Protein AF-A0A8K1ZXS2-F1 (afdb_monomer_lite)

Secondary structure (DSSP, 8-state):
--------EEEEETTTTEEEEEEEEETTEEEEEEEEETT-EE--TT-TT--EEHHHHHTT--TT------------

pLDDT: mean 80.2, std 16.95, range [38.19, 97.31]

Radius of gyration: 18.72 Å; chains: 1; bounding box: 31×26×65 Å

Organism: NCBI:txid2781853

Sequence (76 aa):
MNKDTPHNHWVLDVQERCLHVFREPEPAGYRVQQTLSEQDILAPSAFPDCEIAIWELLRWAKPGRRPSHPQTPDQT

Structure (mmCIF, N/CA/C/O backbone):
data_AF-A0A8K1ZXS2-F1
#
_entry.id   AF-A0A8K1ZXS2-F1
#
loop_
_atom_site.group_PDB
_atom_site.id
_atom_site.type_symbol
_atom_site.label_atom_id
_atom_site.label_alt_id
_atom_site.label_comp_id
_atom_site.label_asym_id
_atom_site.label_entity_id
_atom_site.label_seq_id
_atom_site.pdbx_PDB_ins_code
_atom_site.Cartn_x
_atom_site.Cartn_y
_atom_site.Cartn_z
_atom_site.occupancy
_atom_site.B_iso_or_equiv
_atom_site.auth_seq_id
_atom_site.auth_comp_id
_atom_site.auth_asym_id
_atom_site.auth_atom_id
_atom_site.pdbx_PDB_model_num
ATOM 1 N N . MET A 1 1 ? 12.801 -19.031 -19.546 1.00 38.19 1 MET A N 1
ATOM 2 C CA . MET A 1 1 ? 11.765 -18.920 -18.497 1.00 38.19 1 MET A CA 1
ATOM 3 C C . MET A 1 1 ? 12.021 -17.608 -17.768 1.00 38.19 1 MET A C 1
ATOM 5 O O . MET A 1 1 ? 12.768 -17.599 -16.798 1.00 38.19 1 MET A O 1
ATOM 9 N N . ASN A 1 2 ? 11.524 -16.488 -18.295 1.00 40.72 2 ASN A N 1
ATOM 10 C CA . ASN A 1 2 ? 11.772 -15.181 -17.684 1.00 40.72 2 ASN A CA 1
ATOM 11 C C . ASN A 1 2 ? 10.751 -14.998 -16.564 1.00 40.72 2 ASN A C 1
ATOM 13 O O . ASN A 1 2 ? 9.548 -15.056 -16.810 1.00 40.72 2 ASN A O 1
ATOM 17 N N . LYS A 1 3 ? 11.232 -14.857 -15.328 1.00 49.31 3 LYS A N 1
ATOM 18 C CA . LYS A 1 3 ? 10.404 -14.534 -14.164 1.00 49.31 3 LYS A CA 1
ATOM 19 C C . LYS A 1 3 ? 10.058 -13.041 -14.189 1.00 49.31 3 LYS A C 1
ATOM 21 O O . LYS A 1 3 ? 10.453 -12.311 -13.293 1.00 49.31 3 LYS A O 1
ATOM 26 N N . ASP A 1 4 ? 9.335 -12.588 -15.205 1.00 55.72 4 ASP A N 1
ATOM 27 C CA . ASP A 1 4 ? 8.741 -11.247 -15.223 1.00 55.72 4 ASP A CA 1
ATOM 28 C C . ASP A 1 4 ? 7.443 -11.295 -14.414 1.00 55.72 4 ASP A C 1
ATOM 30 O O . ASP A 1 4 ? 6.334 -11.325 -14.941 1.00 55.72 4 ASP A O 1
ATOM 34 N N . THR A 1 5 ? 7.583 -11.435 -13.096 1.00 58.41 5 THR A N 1
ATOM 35 C CA . THR A 1 5 ? 6.436 -11.256 -12.201 1.00 58.41 5 THR A CA 1
ATOM 36 C C . THR A 1 5 ? 6.407 -9.769 -11.870 1.00 58.41 5 THR A C 1
ATOM 38 O O . THR A 1 5 ? 7.403 -9.283 -11.338 1.00 58.41 5 THR A O 1
ATOM 41 N N . PRO A 1 6 ? 5.339 -9.015 -12.184 1.00 57.75 6 PRO A N 1
ATOM 42 C CA . PRO A 1 6 ? 5.275 -7.606 -11.821 1.00 57.75 6 PRO A CA 1
ATOM 43 C C . PRO A 1 6 ? 5.362 -7.487 -10.296 1.00 57.75 6 PRO A C 1
ATOM 45 O O . PRO A 1 6 ? 4.474 -7.923 -9.562 1.00 57.75 6 PRO A O 1
ATOM 48 N N . HIS A 1 7 ? 6.480 -6.948 -9.821 1.00 69.62 7 HIS A N 1
ATOM 49 C CA . HIS A 1 7 ? 6.757 -6.765 -8.406 1.00 69.62 7 HIS A CA 1
ATOM 50 C C . HIS A 1 7 ? 5.961 -5.556 -7.900 1.00 69.62 7 HIS A C 1
ATOM 52 O O . HIS A 1 7 ? 6.434 -4.425 -7.938 1.00 69.62 7 HIS A O 1
ATOM 58 N N . ASN A 1 8 ? 4.718 -5.782 -7.474 1.00 79.12 8 ASN A N 1
ATOM 59 C CA . ASN A 1 8 ? 3.932 -4.782 -6.753 1.00 79.12 8 ASN A CA 1
ATOM 60 C C . ASN A 1 8 ? 4.254 -4.887 -5.260 1.00 79.12 8 ASN A C 1
ATOM 62 O O . ASN A 1 8 ? 4.143 -5.969 -4.682 1.00 79.12 8 ASN A O 1
ATOM 66 N N . HIS A 1 9 ? 4.614 -3.770 -4.632 1.00 88.56 9 HIS A N 1
ATOM 67 C CA . HIS A 1 9 ? 4.963 -3.730 -3.213 1.00 88.56 9 HIS A CA 1
ATOM 68 C C . HIS A 1 9 ? 4.034 -2.801 -2.452 1.00 88.56 9 HIS A C 1
ATOM 70 O O . HIS A 1 9 ? 3.781 -1.675 -2.875 1.00 88.56 9 HIS A O 1
ATOM 76 N N . TRP A 1 10 ? 3.540 -3.279 -1.314 1.00 92.69 10 TRP A N 1
ATOM 77 C CA . TRP A 1 10 ? 2.680 -2.526 -0.411 1.00 92.69 10 TRP A CA 1
ATOM 78 C C . TRP A 1 10 ? 3.374 -2.400 0.941 1.00 92.69 10 TRP A C 1
ATOM 80 O O . TRP A 1 10 ? 3.784 -3.406 1.521 1.00 92.69 10 TRP A O 1
ATOM 90 N N . VAL A 1 11 ? 3.511 -1.174 1.437 1.00 93.50 11 VAL A N 1
ATOM 91 C CA . VAL A 1 11 ? 4.095 -0.878 2.749 1.00 93.50 11 VAL A CA 1
ATOM 92 C C . VAL A 1 11 ? 3.019 -0.233 3.606 1.00 93.50 11 VAL A C 1
ATOM 94 O O . VAL A 1 11 ? 2.592 0.886 3.335 1.00 93.50 11 VAL A O 1
ATOM 97 N N . LEU A 1 12 ? 2.557 -0.964 4.619 1.00 93.88 12 LEU A N 1
ATOM 98 C CA . LEU A 1 12 ? 1.559 -0.481 5.567 1.00 93.88 12 LEU A CA 1
ATOM 99 C C . LEU A 1 12 ? 2.251 0.337 6.663 1.00 93.88 12 LEU A C 1
ATOM 101 O O . LEU A 1 12 ? 2.959 -0.232 7.498 1.00 93.88 12 LEU A O 1
ATOM 105 N N . ASP A 1 13 ? 2.033 1.650 6.671 1.00 93.38 13 ASP A N 1
ATOM 106 C CA . ASP A 1 13 ? 2.474 2.523 7.752 1.00 93.38 13 ASP A CA 1
ATOM 107 C C . ASP A 1 13 ? 1.417 2.531 8.861 1.00 93.38 13 ASP A C 1
ATOM 109 O O . ASP A 1 13 ? 0.358 3.156 8.779 1.00 93.38 13 ASP A O 1
ATOM 113 N N . VAL A 1 14 ? 1.711 1.786 9.924 1.00 91.75 14 VAL A N 1
ATOM 114 C CA . VAL A 1 14 ? 0.833 1.660 11.090 1.00 91.75 14 VAL A CA 1
ATOM 115 C C . VAL A 1 14 ? 0.840 2.893 11.995 1.00 91.75 14 VAL A C 1
ATOM 117 O O . VAL A 1 14 ? -0.102 3.056 12.772 1.00 91.75 14 VAL A O 1
ATOM 120 N N . GLN A 1 15 ? 1.886 3.725 11.933 1.00 90.25 15 GLN A N 1
ATOM 121 C CA . GLN A 1 15 ? 2.006 4.936 12.750 1.00 90.25 15 GLN A CA 1
ATOM 122 C C . GLN A 1 15 ? 1.186 6.060 12.123 1.00 90.25 15 GLN A C 1
ATOM 124 O O . GLN A 1 15 ? 0.297 6.605 12.774 1.00 90.25 15 GLN A O 1
ATOM 129 N N . GLU A 1 16 ? 1.413 6.313 10.834 1.00 91.94 16 GLU A N 1
ATOM 130 C CA . GLU A 1 16 ? 0.708 7.340 10.059 1.00 91.94 16 GLU A CA 1
ATOM 131 C C . GLU A 1 16 ? -0.662 6.861 9.545 1.00 91.94 16 GLU A C 1
ATOM 133 O O . GLU A 1 16 ? -1.398 7.618 8.916 1.00 91.94 16 GLU A O 1
ATOM 138 N N . ARG A 1 17 ? -1.024 5.599 9.820 1.00 91.88 17 ARG A N 1
ATOM 139 C CA . ARG A 1 17 ? -2.289 4.958 9.416 1.00 91.88 17 ARG A CA 1
ATOM 140 C C . ARG A 1 17 ? -2.576 5.101 7.919 1.00 91.88 17 ARG A C 1
ATOM 142 O O . ARG A 1 17 ? -3.693 5.420 7.508 1.00 91.88 17 ARG A O 1
ATOM 149 N N . CYS A 1 18 ? -1.566 4.831 7.101 1.00 95.38 18 CYS A N 1
ATOM 150 C CA . CYS A 1 18 ? -1.671 4.890 5.649 1.00 95.38 18 CYS A CA 1
ATOM 151 C C . CYS A 1 18 ? -1.002 3.682 4.977 1.00 95.38 18 CYS A C 1
ATOM 153 O O . CYS A 1 18 ? -0.276 2.905 5.600 1.00 95.38 18 CYS A O 1
ATOM 155 N N . LEU A 1 19 ? -1.284 3.490 3.692 1.00 96.25 19 LEU A N 1
ATOM 156 C CA . LEU A 1 19 ? -0.681 2.452 2.868 1.00 96.25 19 LEU A CA 1
ATOM 157 C C . LEU A 1 19 ? 0.084 3.089 1.709 1.00 96.25 19 LEU A C 1
ATOM 159 O O . LEU A 1 19 ? -0.507 3.779 0.881 1.00 96.25 19 LEU A O 1
ATOM 163 N N . HIS A 1 20 ? 1.377 2.795 1.607 1.00 95.88 20 HIS A N 1
ATOM 164 C CA . HIS A 1 20 ? 2.181 3.144 0.440 1.00 95.88 20 HIS A CA 1
ATOM 165 C C . HIS A 1 20 ? 2.150 2.006 -0.581 1.00 95.88 20 HIS A C 1
ATOM 167 O O . HIS A 1 20 ? 2.465 0.855 -0.269 1.00 95.88 20 HIS A O 1
ATOM 173 N N . VAL A 1 21 ? 1.786 2.331 -1.815 1.00 94.19 21 VAL A N 1
ATOM 174 C CA . VAL A 1 21 ? 1.646 1.397 -2.930 1.00 94.19 21 VAL A CA 1
ATOM 175 C C . VAL A 1 21 ? 2.676 1.746 -3.996 1.00 94.19 21 VAL A C 1
ATOM 177 O O . VAL A 1 21 ? 2.665 2.847 -4.544 1.00 94.19 21 VAL A O 1
ATOM 180 N N . PHE A 1 22 ? 3.536 0.781 -4.306 1.00 92.06 22 PHE A N 1
ATOM 181 C CA . PHE A 1 22 ? 4.583 0.874 -5.316 1.00 92.06 22 PHE A CA 1
ATOM 182 C C . PHE A 1 22 ? 4.259 -0.086 -6.462 1.00 92.06 22 PHE A C 1
ATOM 184 O O . PHE A 1 22 ? 4.083 -1.290 -6.240 1.00 92.06 22 PHE A O 1
ATOM 191 N N . ARG A 1 23 ? 4.140 0.441 -7.682 1.00 88.69 23 ARG A N 1
ATOM 192 C CA . ARG A 1 23 ? 3.828 -0.338 -8.892 1.00 88.69 23 ARG A CA 1
ATOM 193 C C . ARG A 1 23 ? 4.751 0.062 -10.032 1.00 88.69 23 ARG A C 1
ATOM 195 O O . ARG A 1 23 ? 5.385 1.114 -9.976 1.00 88.69 23 ARG A O 1
ATOM 202 N N . GLU A 1 24 ? 4.765 -0.779 -11.065 1.00 87.00 24 GLU A N 1
ATOM 203 C CA . GLU A 1 24 ? 5.540 -0.565 -12.293 1.00 87.00 24 GLU A CA 1
ATOM 204 C C . GLU A 1 24 ? 7.034 -0.387 -11.972 1.00 87.00 24 GLU A C 1
ATOM 206 O O . GLU A 1 24 ? 7.547 0.735 -11.989 1.00 87.00 24 GLU A O 1
ATOM 211 N N . PRO A 1 25 ? 7.724 -1.483 -11.593 1.00 82.88 25 PRO A N 1
ATOM 212 C CA . PRO A 1 25 ? 9.149 -1.428 -11.314 1.00 82.88 25 PRO A CA 1
ATOM 213 C C . PRO A 1 25 ? 9.916 -1.018 -12.574 1.00 82.88 25 PRO A C 1
ATOM 215 O O . PRO A 1 25 ? 9.697 -1.545 -13.664 1.00 82.88 25 PRO A O 1
ATOM 218 N N . GLU A 1 26 ? 10.849 -0.097 -12.400 1.00 83.88 26 GLU A N 1
ATOM 219 C CA . GLU A 1 26 ? 11.762 0.405 -13.418 1.00 83.88 26 GLU A CA 1
ATOM 220 C C . GLU A 1 26 ? 13.204 0.311 -12.896 1.00 83.88 26 GLU A C 1
ATOM 222 O O . GLU A 1 26 ? 13.421 0.187 -11.687 1.00 83.88 26 GLU A O 1
ATOM 227 N N . PRO A 1 27 ? 14.231 0.410 -13.761 1.00 80.62 27 PRO A N 1
ATOM 228 C CA . PRO A 1 27 ? 15.627 0.319 -13.324 1.00 80.62 27 PRO A CA 1
ATOM 229 C C . PRO A 1 27 ? 16.015 1.312 -12.215 1.00 80.62 27 PRO A C 1
ATOM 231 O O . PRO A 1 27 ? 16.937 1.043 -11.451 1.00 80.62 27 PRO A O 1
ATOM 234 N N . ALA A 1 28 ? 15.314 2.448 -12.118 1.00 81.62 28 ALA A N 1
ATOM 235 C CA . ALA A 1 28 ? 15.545 3.489 -11.118 1.00 81.62 28 ALA A CA 1
ATOM 236 C C . ALA A 1 28 ? 14.598 3.425 -9.898 1.00 81.62 28 ALA A C 1
ATOM 238 O O . ALA A 1 28 ? 14.660 4.309 -9.046 1.00 81.62 28 ALA A O 1
ATOM 239 N N . GLY A 1 29 ? 13.725 2.415 -9.792 1.00 80.00 29 GLY A N 1
ATOM 240 C CA . GLY A 1 29 ? 12.784 2.274 -8.678 1.00 80.00 29 GLY A CA 1
ATOM 241 C C . GLY A 1 29 ? 11.384 1.872 -9.128 1.00 80.00 29 GLY A C 1
ATOM 242 O O . GLY A 1 29 ? 11.213 0.858 -9.791 1.00 80.00 29 GLY A O 1
ATOM 243 N N . TYR A 1 30 ? 10.375 2.651 -8.742 1.00 83.31 30 TYR A N 1
ATOM 244 C CA . TYR A 1 30 ? 8.979 2.415 -9.112 1.00 83.31 30 TYR A CA 1
ATOM 245 C C . TYR A 1 30 ? 8.420 3.652 -9.782 1.00 83.31 30 TYR A C 1
ATOM 247 O O . TYR A 1 30 ? 8.544 4.752 -9.241 1.00 83.31 30 TYR A O 1
ATOM 255 N N . ARG A 1 31 ? 7.773 3.465 -10.929 1.00 83.75 31 ARG A N 1
ATOM 256 C CA . ARG A 1 31 ? 7.151 4.565 -11.661 1.00 83.75 31 ARG A CA 1
ATOM 257 C C . ARG A 1 31 ? 5.923 5.111 -10.941 1.00 83.75 31 ARG A C 1
ATOM 259 O O . ARG A 1 31 ? 5.659 6.310 -10.991 1.00 83.75 31 ARG A O 1
ATOM 266 N N . VAL A 1 32 ? 5.175 4.238 -10.269 1.00 84.81 32 VAL A N 1
ATOM 267 C CA . VAL A 1 32 ? 3.955 4.606 -9.551 1.00 84.81 32 VAL A CA 1
ATOM 268 C C . VAL A 1 32 ? 4.183 4.466 -8.055 1.00 84.81 32 VAL A C 1
ATOM 270 O O . VAL A 1 32 ? 4.493 3.381 -7.561 1.00 84.81 32 VAL A O 1
ATOM 273 N N . GLN A 1 33 ? 3.980 5.573 -7.344 1.00 92.31 33 GLN A N 1
ATOM 274 C CA . GLN A 1 33 ? 4.024 5.660 -5.889 1.00 92.31 33 GLN A CA 1
ATOM 275 C C . GLN A 1 33 ? 2.769 6.386 -5.412 1.00 92.31 33 GLN A C 1
ATOM 277 O O . GLN A 1 33 ? 2.518 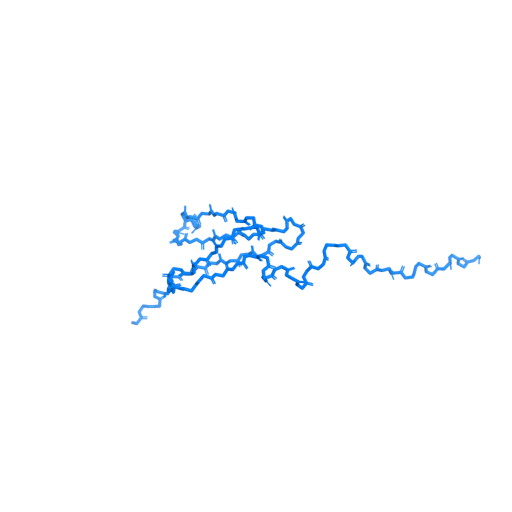7.526 -5.800 1.00 92.31 33 GLN A O 1
ATOM 282 N N . GLN A 1 34 ? 1.966 5.717 -4.595 1.00 94.25 34 GLN A N 1
ATOM 283 C CA . GLN A 1 34 ? 0.701 6.245 -4.097 1.00 94.25 34 GLN A CA 1
ATOM 284 C C . GLN A 1 34 ? 0.617 6.043 -2.590 1.00 94.25 34 GLN A C 1
ATOM 286 O O . GLN A 1 34 ? 0.949 4.970 -2.095 1.00 94.25 34 GLN A O 1
ATOM 291 N N . THR A 1 35 ? 0.124 7.050 -1.875 1.00 96.69 35 THR A N 1
ATOM 292 C CA . THR A 1 35 ? -0.235 6.932 -0.460 1.00 96.69 35 THR A CA 1
ATOM 293 C C . THR A 1 35 ? -1.752 6.929 -0.348 1.00 96.69 35 THR A C 1
ATOM 295 O O . THR A 1 35 ? -2.408 7.855 -0.820 1.00 96.69 35 THR A O 1
ATOM 298 N N . LEU A 1 36 ? -2.292 5.874 0.250 1.00 96.62 36 LEU A N 1
ATOM 299 C CA . LEU A 1 36 ? -3.708 5.701 0.547 1.00 96.62 36 LEU A CA 1
ATOM 300 C C . LEU A 1 36 ? -3.945 5.909 2.036 1.00 96.62 36 LEU A C 1
ATOM 302 O O . LEU A 1 36 ? -3.231 5.351 2.868 1.00 96.62 36 LEU A O 1
ATOM 306 N N . SER A 1 37 ? -4.947 6.707 2.366 1.00 95.88 37 SER A N 1
ATOM 307 C CA . SER A 1 37 ? -5.412 6.906 3.730 1.00 95.88 37 SER A CA 1
ATOM 308 C C . SER A 1 37 ? -6.218 5.704 4.224 1.00 95.88 37 SER A C 1
ATOM 310 O O . SER A 1 37 ? -6.648 4.841 3.460 1.00 95.88 37 SER A O 1
ATOM 312 N N . GLU A 1 38 ? -6.469 5.665 5.529 1.00 94.75 38 GLU A N 1
ATOM 313 C CA . GLU A 1 38 ? -7.296 4.640 6.166 1.00 94.75 38 GLU A CA 1
ATOM 314 C C . GLU A 1 38 ? -8.712 4.504 5.569 1.00 94.75 38 GLU A C 1
ATOM 316 O O . GLU A 1 38 ? -9.294 3.420 5.603 1.00 94.75 38 GLU A O 1
ATOM 321 N N . GLN A 1 39 ? -9.268 5.588 5.024 1.00 95.44 39 GLN A N 1
ATOM 322 C CA . GLN A 1 39 ? -10.630 5.623 4.477 1.00 95.44 39 GLN A CA 1
ATOM 323 C C . GLN A 1 39 ? -10.702 5.135 3.027 1.00 95.44 39 GLN A C 1
ATOM 325 O O . GLN A 1 39 ? -11.798 4.940 2.503 1.00 95.44 39 GLN A O 1
ATOM 330 N N . ASP A 1 40 ? -9.552 4.940 2.386 1.00 97.31 40 ASP A N 1
ATOM 331 C CA . ASP A 1 40 ? -9.488 4.539 0.992 1.00 97.31 40 ASP A CA 1
ATOM 332 C C . ASP A 1 40 ? -9.665 3.025 0.807 1.00 97.31 40 ASP A C 1
ATOM 334 O O . ASP A 1 40 ? -9.631 2.215 1.743 1.00 97.31 40 ASP A O 1
ATOM 338 N N . ILE A 1 41 ? -9.834 2.650 -0.459 1.00 96.31 41 ILE A N 1
ATOM 339 C CA . ILE A 1 41 ? -9.947 1.274 -0.931 1.00 96.31 41 ILE A CA 1
ATOM 340 C C . ILE A 1 41 ? -8.839 1.028 -1.955 1.00 96.31 41 ILE A C 1
ATOM 342 O O . ILE A 1 41 ? -8.530 1.883 -2.787 1.00 96.31 41 ILE A O 1
ATOM 346 N N . LEU A 1 42 ? -8.237 -0.157 -1.899 1.00 94.62 42 LEU A N 1
ATOM 347 C CA . LEU A 1 42 ? -7.224 -0.615 -2.838 1.00 94.62 42 LEU A CA 1
ATOM 348 C C . LEU A 1 42 ? -7.676 -1.896 -3.532 1.00 94.62 42 LEU A C 1
ATOM 350 O O . LEU A 1 42 ? -8.004 -2.874 -2.869 1.00 94.62 42 LEU A O 1
ATOM 354 N N . ALA A 1 43 ? -7.565 -1.925 -4.858 1.00 93.75 43 ALA A N 1
ATOM 355 C CA . ALA A 1 43 ? -7.616 -3.158 -5.635 1.00 93.75 43 ALA A CA 1
ATOM 356 C C . ALA A 1 43 ? -6.200 -3.554 -6.113 1.00 93.75 43 ALA A C 1
ATOM 358 O O . ALA A 1 43 ? -5.494 -2.719 -6.710 1.00 93.75 43 ALA A O 1
ATOM 359 N N . PRO A 1 44 ? -5.733 -4.795 -5.864 1.00 89.06 44 PRO A N 1
ATOM 360 C CA . PRO A 1 44 ? -4.499 -5.297 -6.455 1.00 89.06 44 PRO A CA 1
ATOM 361 C C . PRO A 1 44 ? -4.584 -5.348 -7.980 1.00 89.06 44 PRO A C 1
ATOM 363 O O . PRO A 1 44 ? -5.570 -5.812 -8.536 1.00 89.06 44 PRO A O 1
ATOM 366 N N . SER A 1 45 ? -3.511 -4.965 -8.680 1.00 85.62 45 SER A N 1
ATOM 367 C CA . SER A 1 45 ? -3.511 -4.955 -10.154 1.00 85.62 45 SER A CA 1
ATOM 368 C C . SER A 1 45 ? -3.788 -6.325 -10.784 1.00 85.62 45 SER A C 1
ATOM 370 O O . SER A 1 45 ? -4.324 -6.390 -11.882 1.00 85.62 45 SER A O 1
ATOM 372 N N . ALA A 1 46 ? -3.412 -7.416 -10.108 1.00 86.8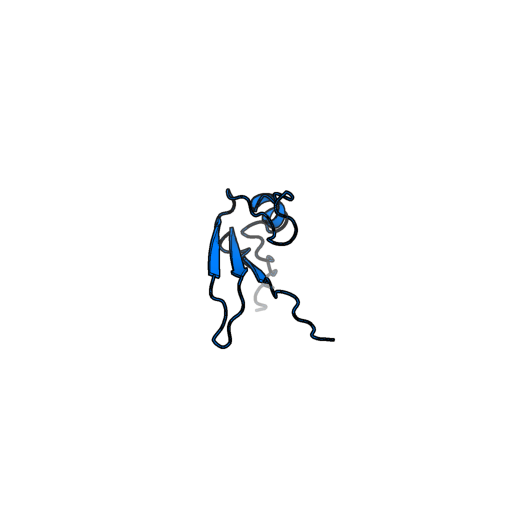1 46 ALA A N 1
ATOM 373 C CA . ALA A 1 46 ? -3.674 -8.779 -10.574 1.00 86.81 46 ALA A CA 1
ATOM 374 C C . ALA A 1 46 ? -5.120 -9.246 -10.313 1.00 86.81 46 ALA A C 1
ATOM 376 O O . ALA A 1 46 ? -5.550 -10.233 -10.901 1.00 86.81 46 ALA A O 1
ATOM 377 N N . PHE A 1 47 ? -5.852 -8.551 -9.439 1.00 88.88 47 PHE A N 1
ATOM 378 C CA . PHE A 1 47 ? -7.210 -8.883 -9.012 1.00 88.88 47 PHE A CA 1
ATOM 379 C C . PHE A 1 47 ? -8.026 -7.587 -8.875 1.00 88.88 47 PHE A C 1
ATOM 381 O O . PHE A 1 47 ? -8.294 -7.147 -7.756 1.00 88.88 47 PHE A O 1
ATOM 388 N N . PRO A 1 48 ? -8.373 -6.931 -9.997 1.00 89.69 48 PRO A N 1
ATOM 389 C CA . PRO A 1 48 ? -9.036 -5.628 -9.971 1.00 89.69 48 PRO A CA 1
ATOM 390 C C . PRO A 1 48 ? -10.415 -5.669 -9.298 1.00 89.69 48 PRO A C 1
ATOM 392 O O . PRO A 1 48 ? -10.849 -4.661 -8.757 1.00 89.69 48 PRO A O 1
ATOM 395 N N . ASP A 1 49 ? -11.066 -6.833 -9.277 1.00 94.81 49 ASP A N 1
ATOM 396 C CA . ASP A 1 49 ? -12.366 -7.040 -8.628 1.00 94.81 49 ASP A CA 1
ATOM 397 C C . ASP A 1 49 ? -12.258 -7.293 -7.110 1.00 94.81 49 ASP A C 1
ATOM 399 O O . ASP A 1 49 ? -13.268 -7.416 -6.419 1.00 94.81 49 ASP A O 1
ATOM 403 N N . CYS A 1 50 ? -11.041 -7.413 -6.570 1.00 93.94 50 CYS A N 1
ATOM 404 C CA . CYS A 1 50 ? -10.808 -7.617 -5.142 1.00 93.94 50 CYS A CA 1
ATOM 405 C C . CYS A 1 50 ? -10.527 -6.283 -4.450 1.00 93.94 50 CYS A C 1
ATOM 407 O O . CYS A 1 50 ? -9.377 -5.869 -4.314 1.00 93.94 50 CYS A O 1
ATOM 409 N N . GLU A 1 51 ? -11.581 -5.630 -3.979 1.00 95.88 51 GLU A N 1
ATOM 410 C CA . GLU A 1 51 ? -11.478 -4.405 -3.192 1.00 95.88 51 GLU A CA 1
ATOM 411 C C . GLU A 1 51 ? -11.072 -4.708 -1.743 1.00 95.88 51 GLU A C 1
ATOM 413 O O . GLU A 1 51 ? -11.690 -5.522 -1.058 1.00 95.88 51 GLU A O 1
ATOM 418 N N . ILE A 1 52 ? -10.017 -4.045 -1.271 1.00 94.56 52 ILE A N 1
ATOM 419 C CA . ILE A 1 52 ? -9.509 -4.149 0.098 1.00 94.56 52 ILE A CA 1
ATOM 420 C C . ILE A 1 52 ? -9.602 -2.769 0.731 1.00 94.56 52 ILE A C 1
ATOM 422 O O . ILE A 1 52 ? -8.931 -1.833 0.290 1.00 94.56 52 ILE A O 1
ATOM 426 N N . ALA A 1 53 ? -10.404 -2.633 1.782 1.00 96.25 53 ALA A N 1
ATOM 427 C CA . ALA A 1 53 ? -10.480 -1.382 2.517 1.00 96.25 53 ALA A CA 1
ATOM 428 C C . ALA A 1 53 ? -9.277 -1.242 3.466 1.00 96.25 53 ALA A C 1
ATOM 430 O O . ALA A 1 53 ? -8.945 -2.164 4.217 1.00 96.25 53 ALA A O 1
ATOM 431 N N . ILE A 1 54 ? -8.600 -0.089 3.448 1.00 94.75 54 ILE A N 1
ATOM 432 C CA . ILE A 1 54 ? -7.322 0.072 4.167 1.00 94.75 54 ILE A CA 1
ATOM 433 C C . ILE A 1 54 ? -7.501 -0.030 5.688 1.00 94.75 54 ILE A C 1
ATOM 435 O O . ILE A 1 54 ? -6.665 -0.623 6.379 1.00 94.75 54 ILE A O 1
ATOM 439 N N . TRP A 1 55 ? -8.623 0.456 6.219 1.00 93.75 55 TRP A N 1
ATOM 440 C CA . TRP A 1 55 ? -8.961 0.328 7.638 1.00 93.75 55 TRP A CA 1
ATOM 441 C C . TRP A 1 55 ? -9.009 -1.129 8.132 1.00 93.75 55 TRP A C 1
ATOM 443 O O . TRP A 1 55 ? -8.661 -1.392 9.286 1.00 93.75 55 TRP A O 1
ATOM 453 N N . GLU A 1 56 ? -9.355 -2.104 7.281 1.00 93.06 56 GLU A N 1
ATOM 454 C CA . GLU A 1 56 ? -9.361 -3.522 7.667 1.00 93.06 56 GLU A CA 1
ATOM 455 C C . GLU A 1 56 ? -7.946 -4.053 7.918 1.00 93.06 56 GLU A C 1
ATOM 457 O O . 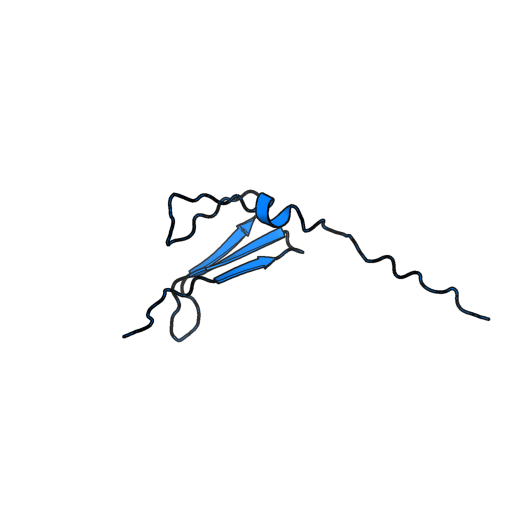GLU A 1 56 ? -7.733 -4.841 8.844 1.00 93.06 56 GLU A O 1
ATOM 462 N N . LEU A 1 57 ? -6.957 -3.576 7.153 1.00 91.19 57 LEU A N 1
ATOM 463 C CA . LEU A 1 57 ? -5.543 -3.917 7.344 1.00 91.19 57 LEU A CA 1
ATOM 464 C C . LEU A 1 57 ? -4.967 -3.268 8.607 1.00 91.19 57 LEU A C 1
ATOM 466 O O . LEU A 1 57 ? -4.104 -3.849 9.267 1.00 91.19 57 LEU A O 1
ATOM 470 N N . LEU A 1 58 ? -5.468 -2.089 8.977 1.00 89.56 58 LEU A N 1
ATOM 471 C CA . LEU A 1 58 ? -5.020 -1.321 10.142 1.00 89.56 58 LEU A CA 1
ATOM 472 C C . LEU A 1 58 ? -5.761 -1.676 11.439 1.00 89.56 58 LEU A C 1
ATOM 474 O O . LEU A 1 58 ? -5.387 -1.190 12.509 1.00 89.56 58 LEU A O 1
ATOM 478 N N . ARG A 1 59 ? -6.781 -2.543 11.385 1.00 84.44 59 ARG A N 1
ATOM 479 C CA . ARG A 1 59 ? -7.633 -2.890 12.539 1.00 84.44 59 ARG A CA 1
ATOM 480 C C . ARG A 1 59 ? -6.860 -3.434 13.746 1.00 84.44 59 ARG A C 1
ATOM 482 O O . ARG A 1 59 ? -7.293 -3.290 14.888 1.00 84.44 59 ARG A O 1
ATOM 489 N N . TRP A 1 60 ? -5.734 -4.106 13.497 1.00 76.12 60 TRP A N 1
ATOM 490 C CA . TRP A 1 60 ? -4.916 -4.740 14.536 1.00 76.12 60 TRP A CA 1
ATOM 491 C C . TRP A 1 60 ? -3.853 -3.792 15.105 1.00 76.12 60 TRP A C 1
ATOM 493 O O . TRP A 1 60 ? -3.428 -3.953 16.252 1.00 76.12 60 TRP A O 1
ATOM 503 N N . ALA A 1 61 ? -3.475 -2.766 14.342 1.00 69.00 61 ALA A N 1
ATOM 504 C CA . ALA A 1 61 ? -2.571 -1.717 14.769 1.00 69.00 61 ALA A CA 1
ATOM 505 C C . ALA A 1 61 ? -3.360 -0.654 15.544 1.00 69.00 61 ALA A C 1
ATOM 507 O O . ALA A 1 61 ? -3.870 0.314 14.977 1.00 69.00 61 ALA A O 1
ATOM 508 N N . LYS A 1 62 ? -3.499 -0.842 16.862 1.00 65.88 62 LYS A N 1
ATOM 509 C CA . LYS A 1 62 ? -4.041 0.213 17.728 1.00 6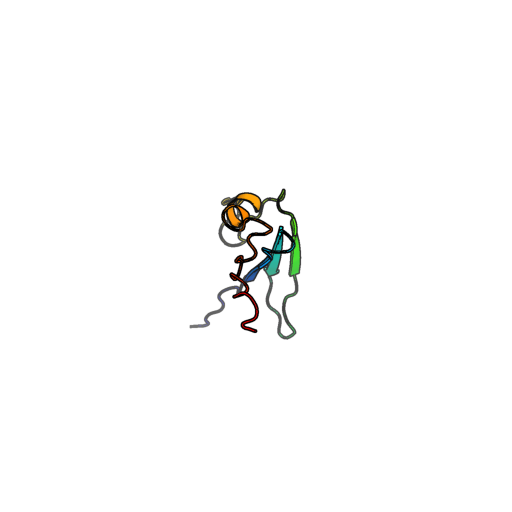5.88 62 LYS A CA 1
ATOM 510 C C . LYS A 1 62 ? -3.005 1.339 17.840 1.00 65.88 62 LYS A C 1
ATOM 512 O O . LYS A 1 62 ? -1.911 1.058 18.340 1.00 65.88 62 LYS A O 1
ATOM 517 N N . PRO A 1 63 ? -3.324 2.586 17.449 1.00 59.78 63 PRO A N 1
ATOM 518 C CA . PRO A 1 63 ? -2.426 3.699 17.709 1.00 59.78 63 PRO A CA 1
ATOM 519 C C . PRO A 1 63 ? -2.273 3.833 19.230 1.00 59.78 63 PRO A C 1
ATOM 521 O O . PRO A 1 63 ? -3.257 3.949 19.960 1.00 59.78 63 PRO A O 1
ATOM 524 N N . GLY A 1 64 ? -1.038 3.728 19.724 1.00 64.38 64 GLY A N 1
ATOM 525 C CA . GLY A 1 64 ? -0.719 4.073 21.110 1.00 64.38 64 GLY A CA 1
ATOM 526 C C . GLY A 1 64 ? -0.753 2.963 22.167 1.00 64.38 64 GLY A C 1
ATOM 527 O O . GLY A 1 64 ? -1.007 3.271 23.329 1.00 64.38 64 GLY A O 1
ATOM 528 N N . ARG A 1 65 ? -0.402 1.704 21.864 1.00 57.50 65 ARG A N 1
ATOM 529 C CA . ARG A 1 65 ? 0.103 0.818 22.935 1.00 57.50 65 ARG A CA 1
ATOM 530 C C . ARG A 1 65 ? 1.621 0.993 23.067 1.00 57.50 65 ARG A C 1
ATOM 532 O O . ARG A 1 65 ? 2.386 0.164 22.587 1.00 57.50 65 ARG A O 1
ATOM 539 N N . ARG A 1 66 ? 2.075 2.069 23.733 1.00 57.03 66 ARG A N 1
ATOM 540 C CA . ARG A 1 66 ? 3.405 2.024 24.375 1.00 57.03 66 ARG A CA 1
ATOM 541 C C . ARG A 1 66 ? 3.376 0.789 25.283 1.00 57.03 66 ARG A C 1
ATOM 543 O O . ARG A 1 66 ? 2.443 0.697 26.084 1.00 57.03 66 ARG A O 1
ATOM 550 N N . PRO A 1 67 ? 4.317 -0.167 25.194 1.00 49.47 67 PRO A N 1
ATOM 551 C CA . PRO A 1 67 ? 4.511 -1.065 26.314 1.00 49.47 67 PRO A CA 1
ATOM 552 C C . PRO A 1 67 ? 4.845 -0.157 27.496 1.00 49.47 67 PRO A C 1
ATOM 554 O O . PRO A 1 67 ? 5.834 0.579 27.461 1.00 49.47 67 PRO A O 1
ATOM 557 N N . SER A 1 68 ? 3.975 -0.126 28.502 1.00 54.56 68 SER A N 1
ATOM 558 C CA . SER A 1 68 ? 4.323 0.381 29.819 1.00 54.56 68 SER A CA 1
ATOM 559 C C . SER A 1 68 ? 5.441 -0.528 30.307 1.00 54.56 68 SER A C 1
ATOM 561 O O . SER A 1 68 ? 5.196 -1.569 30.907 1.00 54.56 68 SER A O 1
ATOM 563 N N . HIS A 1 69 ? 6.681 -0.188 29.960 1.00 56.4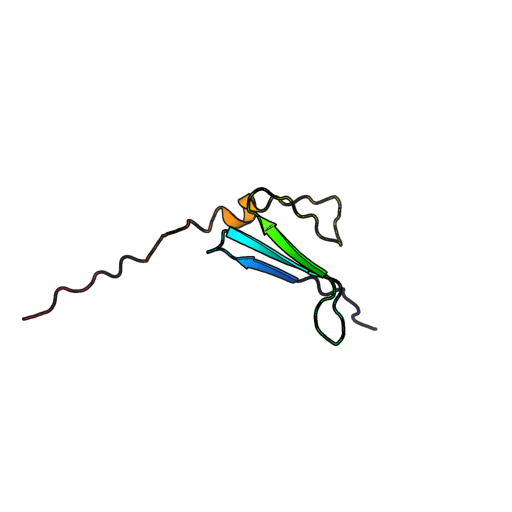1 69 HIS A N 1
ATOM 564 C CA . HIS A 1 69 ? 7.825 -0.696 30.685 1.00 56.41 69 HIS A CA 1
ATOM 565 C C . HIS A 1 69 ? 7.560 -0.290 32.138 1.00 56.41 69 HIS A C 1
ATOM 567 O O . HIS A 1 69 ? 7.386 0.910 32.384 1.00 56.41 69 HIS A O 1
ATOM 573 N N . PRO A 1 70 ? 7.442 -1.227 33.093 1.00 53.44 70 PRO A N 1
ATOM 574 C CA . PRO A 1 70 ? 7.531 -0.836 34.482 1.00 53.44 70 PRO A CA 1
ATOM 575 C C . PRO A 1 70 ? 8.936 -0.259 34.640 1.00 53.44 70 PRO A C 1
ATOM 577 O O . PRO A 1 70 ? 9.927 -0.978 34.554 1.00 53.44 70 PRO A O 1
ATOM 580 N N . GLN A 1 71 ? 9.027 1.062 34.770 1.00 57.00 71 GLN A N 1
ATOM 581 C CA . GLN A 1 71 ? 10.238 1.688 35.260 1.00 57.00 71 GLN A CA 1
ATOM 582 C C . GLN A 1 71 ? 10.371 1.194 36.696 1.00 57.00 71 GLN A C 1
ATOM 584 O O . GLN A 1 71 ? 9.594 1.591 37.565 1.00 57.00 71 GLN A O 1
ATOM 589 N N . THR A 1 72 ? 11.262 0.226 36.906 1.00 54.06 72 THR A N 1
ATOM 590 C CA . THR A 1 72 ? 11.669 -0.220 38.235 1.00 54.06 72 THR A CA 1
ATOM 591 C C . THR A 1 72 ? 11.972 1.037 39.049 1.00 54.06 72 THR A C 1
ATOM 593 O O . THR A 1 72 ? 12.703 1.892 38.538 1.00 54.06 72 THR A O 1
ATOM 596 N N . PRO A 1 73 ? 11.385 1.226 40.244 1.00 57.38 73 PRO A N 1
ATOM 597 C CA . PRO A 1 73 ? 11.743 2.370 41.058 1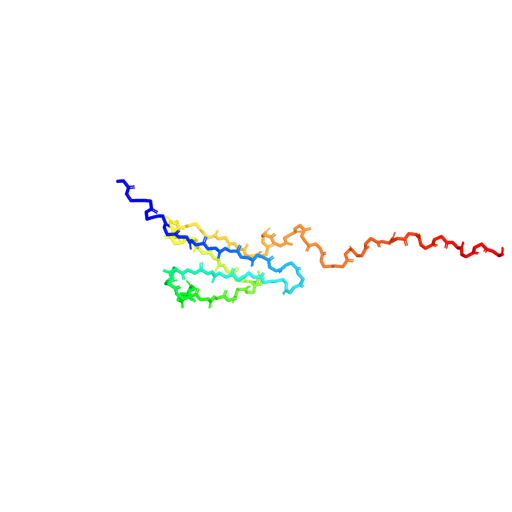.00 57.38 73 PRO A CA 1
ATOM 598 C C . PRO A 1 73 ? 13.245 2.306 41.327 1.00 57.38 73 PRO A C 1
ATOM 600 O O . PRO A 1 73 ? 13.777 1.246 41.667 1.00 57.38 73 PRO A O 1
ATOM 603 N N . ASP A 1 74 ? 13.883 3.447 41.091 1.00 57.66 74 ASP A N 1
ATOM 604 C CA . ASP A 1 74 ? 15.241 3.791 41.490 1.00 57.66 74 ASP A CA 1
ATOM 605 C C . ASP A 1 74 ? 15.508 3.203 42.883 1.00 57.66 74 ASP A C 1
ATOM 607 O O . ASP A 1 74 ? 14.816 3.541 43.848 1.00 57.66 74 ASP A O 1
ATOM 611 N N . GLN A 1 75 ? 16.410 2.219 42.963 1.00 49.44 75 GLN A N 1
ATOM 612 C CA . GLN A 1 75 ? 16.854 1.713 44.254 1.00 49.44 75 GLN A CA 1
ATOM 613 C C . GLN A 1 75 ? 17.915 2.670 44.788 1.00 49.44 75 GLN A C 1
ATOM 615 O O . GLN A 1 75 ? 18.934 2.894 44.138 1.00 49.44 75 GLN A O 1
ATOM 620 N N . THR A 1 76 ? 17.574 3.221 45.950 1.00 58.97 76 THR A N 1
ATOM 621 C CA . THR A 1 76 ? 18.304 4.130 46.835 1.00 58.97 76 THR A CA 1
ATOM 622 C C . THR A 1 76 ? 19.770 3.777 47.058 1.00 58.97 76 THR A C 1
ATOM 624 O O . THR A 1 76 ? 20.075 2.568 47.179 1.00 58.97 76 THR A O 1
#

Foldseek 3Di:
DDPPDFDWDWDQDLQQQWIWTFGDQDPVGGPDIDIGHQQDWDDDPVGNVDIDRSVVVNVVSDHDPPPPPPPDPDDD